Protein AF-G7VH66-F1 (afdb_monomer_lite)

Radius of gyration: 26.62 Å; chains: 1; bounding box: 58×35×73 Å

pLDDT: mean 78.96, std 12.97, range [46.03, 95.31]

Sequence (144 aa):
MSEEKVEKLIELLQQDKVQDALISIVQNIDVVKELVNTLYDFKRSGVLDDLLNAAASLRFFTEGLLTREFIERVAKLQEVALIAGSNLAMDSSKIDCLTYALATAEDAKPVGLFGLLNALRDPEVQKGLGFLIAVLKKLGSCQK

Secondary structure (DSSP, 8-state):
--HHHHHHHHHHHTSHHHHHHHHHHHHTHHHHHHHHHHHHHHHHTTHHHHHHHHHHHHHHHHHHTTSHHHHHHHHHHHHHHHHTT------HHHHHHHHHHHHHHTTPPPP-HHHHHHHHHSHHHHHHHHHHHHHHHHHHHHT-

Structure (mmCIF, N/CA/C/O backbone):
data_AF-G7VH66-F1
#
_entry.id   AF-G7VH66-F1
#
loop_
_atom_site.group_PDB
_atom_site.id
_atom_site.type_symbol
_atom_site.label_atom_id
_atom_site.label_alt_id
_atom_site.label_comp_id
_atom_site.label_asym_id
_atom_site.label_entity_id
_atom_site.label_seq_id
_atom_site.pdbx_PDB_ins_code
_atom_site.Cartn_x
_atom_site.Cartn_y
_atom_site.Cartn_z
_atom_site.occupancy
_atom_site.B_iso_or_equiv
_atom_site.auth_seq_id
_atom_site.auth_comp_id
_atom_site.auth_asym_id
_atom_site.auth_atom_id
_atom_site.pdbx_PDB_model_num
ATOM 1 N N . MET A 1 1 ? -3.253 -2.357 47.790 1.00 54.97 1 MET A N 1
ATOM 2 C CA . MET A 1 1 ? -3.133 -2.129 46.327 1.00 54.97 1 MET A CA 1
ATOM 3 C C . MET A 1 1 ? -4.394 -2.532 45.540 1.00 54.97 1 MET A C 1
ATOM 5 O O . MET A 1 1 ? -4.406 -2.365 44.325 1.00 54.97 1 MET A O 1
ATOM 9 N N . SER A 1 2 ? -5.446 -3.045 46.200 1.00 67.94 2 SER A N 1
ATOM 10 C CA . SER A 1 2 ? -6.720 -3.448 45.580 1.00 67.94 2 SER A CA 1
ATOM 11 C C . SER A 1 2 ? -7.842 -2.411 45.737 1.00 67.94 2 SER A C 1
ATOM 13 O O . SER A 1 2 ? -8.557 -2.195 44.770 1.00 67.94 2 SER A O 1
ATOM 15 N N . GLU A 1 3 ? -7.970 -1.730 46.882 1.00 74.50 3 GLU A N 1
ATOM 16 C CA . GLU A 1 3 ? -9.090 -0.796 47.134 1.00 74.50 3 GLU A CA 1
ATOM 17 C C . GLU A 1 3 ? -9.067 0.450 46.238 1.00 74.50 3 GLU A C 1
ATOM 19 O O . GLU A 1 3 ? -10.054 0.729 45.569 1.00 74.50 3 GLU A O 1
ATOM 24 N N . GLU A 1 4 ? -7.920 1.120 46.096 1.00 82.25 4 GLU A N 1
ATOM 25 C CA . GLU A 1 4 ? -7.806 2.332 45.262 1.00 82.25 4 GLU A CA 1
ATOM 26 C C . GLU A 1 4 ? -8.125 2.074 43.774 1.00 82.25 4 GLU A C 1
ATOM 28 O O . GLU A 1 4 ? -8.701 2.911 43.080 1.00 82.25 4 GLU A O 1
ATOM 33 N N . LYS A 1 5 ? -7.763 0.890 43.257 1.00 85.06 5 LYS A N 1
ATOM 34 C CA . LYS A 1 5 ? -8.088 0.503 41.875 1.00 85.06 5 LYS A CA 1
ATOM 35 C C . LYS A 1 5 ? -9.579 0.238 41.699 1.00 85.06 5 LYS A C 1
ATOM 37 O O . LYS A 1 5 ? -10.098 0.506 40.622 1.00 85.06 5 LYS A O 1
ATOM 42 N N . VAL A 1 6 ? -10.239 -0.295 42.726 1.00 82.75 6 VAL A N 1
ATOM 43 C CA . VAL A 1 6 ? -11.679 -0.575 42.722 1.00 82.75 6 VAL A CA 1
ATOM 44 C C . VAL A 1 6 ? -12.473 0.726 42.813 1.00 82.75 6 VAL A C 1
ATOM 46 O O . VAL A 1 6 ? -13.391 0.903 42.022 1.00 82.75 6 VAL A O 1
ATOM 49 N N . GLU A 1 7 ? -12.077 1.669 43.670 1.00 83.62 7 GLU A N 1
ATOM 50 C CA . GLU A 1 7 ? -12.702 3.000 43.743 1.00 83.62 7 GLU A CA 1
ATOM 51 C C . GLU A 1 7 ? -12.582 3.762 42.421 1.00 83.62 7 GLU A C 1
ATOM 53 O O . GLU A 1 7 ? -13.585 4.241 41.896 1.00 83.62 7 GLU A O 1
ATOM 58 N N . LYS A 1 8 ? -11.391 3.773 41.809 1.00 83.81 8 LYS A N 1
ATOM 59 C CA . LYS A 1 8 ? -11.197 4.357 40.471 1.00 83.81 8 LYS A CA 1
ATOM 60 C C . LYS A 1 8 ? -12.041 3.671 39.399 1.00 83.81 8 LYS A C 1
ATOM 62 O O . LYS A 1 8 ? -12.520 4.333 38.483 1.00 83.81 8 LYS A O 1
ATOM 67 N N . LEU A 1 9 ? -12.223 2.352 39.483 1.00 80.44 9 LEU A N 1
ATOM 68 C CA . LEU A 1 9 ? -13.089 1.632 38.551 1.00 80.44 9 LEU A CA 1
ATOM 69 C C . LEU A 1 9 ? -14.552 2.052 38.727 1.00 80.44 9 LEU A C 1
ATOM 71 O O . LEU A 1 9 ? -15.246 2.247 37.736 1.00 80.44 9 LEU A O 1
ATOM 75 N N . ILE A 1 10 ? -15.006 2.206 39.971 1.00 82.31 10 ILE A N 1
ATOM 76 C CA . ILE A 1 10 ? -16.370 2.631 40.303 1.00 82.31 10 ILE A CA 1
ATOM 77 C C . ILE A 1 10 ? -16.619 4.060 39.808 1.00 82.31 10 ILE A C 1
ATOM 79 O O . ILE A 1 10 ? -17.638 4.292 39.162 1.00 82.31 10 ILE A O 1
ATOM 83 N N . GLU A 1 11 ? -15.680 4.986 40.011 1.00 84.62 11 GLU A N 1
ATOM 84 C CA . GLU A 1 11 ? -15.766 6.344 39.454 1.00 84.62 11 GLU A CA 1
ATOM 85 C C . GLU A 1 11 ? -15.846 6.340 37.924 1.00 84.62 11 GLU A C 1
ATOM 87 O O . GLU A 1 11 ? -16.658 7.058 37.346 1.00 84.62 11 GLU A O 1
ATOM 92 N N . LEU A 1 12 ? -15.035 5.518 37.248 1.00 81.69 12 LEU A N 1
ATOM 93 C CA . LEU A 1 12 ? -15.067 5.407 35.788 1.00 81.69 12 LEU A CA 1
ATOM 94 C C . LEU A 1 12 ? -16.385 4.806 35.291 1.00 81.69 12 LEU A C 1
ATOM 96 O O . LEU A 1 12 ? -16.932 5.286 34.306 1.00 81.69 12 LEU A O 1
ATOM 100 N N . LEU A 1 13 ? -16.922 3.796 35.978 1.00 78.94 13 LEU A N 1
ATOM 101 C CA . LEU A 1 13 ? -18.209 3.179 35.644 1.00 78.94 13 LEU A CA 1
ATOM 102 C C . LEU A 1 13 ? -19.397 4.122 35.871 1.00 78.94 13 LEU A C 1
ATOM 104 O O . LEU A 1 13 ? -20.413 3.987 35.198 1.00 78.94 13 LEU A O 1
ATOM 108 N N . GLN A 1 14 ? -19.277 5.084 36.787 1.00 84.44 14 GLN A N 1
ATOM 109 C CA . GLN A 1 14 ? -20.305 6.097 37.031 1.00 84.44 14 GLN A CA 1
ATOM 110 C C . GLN A 1 14 ? -20.360 7.184 35.952 1.00 84.44 14 GLN A C 1
ATOM 112 O O . GLN A 1 14 ? -21.332 7.931 35.902 1.00 84.44 14 GLN A O 1
ATOM 117 N N . GLN A 1 15 ? -19.372 7.267 35.060 1.00 88.88 15 GLN A N 1
ATOM 118 C CA . GLN A 1 15 ? -19.418 8.199 33.936 1.00 88.88 15 GLN A CA 1
ATOM 119 C C . GLN A 1 15 ? -20.413 7.704 32.878 1.00 88.88 15 GLN A C 1
ATOM 121 O O . GLN A 1 15 ? -20.244 6.605 32.347 1.00 88.88 15 GLN A O 1
ATOM 126 N N . ASP A 1 16 ? -21.392 8.534 32.503 1.00 83.81 16 ASP A N 1
ATOM 127 C CA . ASP A 1 16 ? -22.411 8.207 31.484 1.00 83.81 16 ASP A CA 1
ATOM 128 C C . ASP A 1 16 ? -21.792 7.660 30.190 1.00 83.81 16 ASP A C 1
ATOM 130 O O . ASP A 1 16 ? -22.214 6.640 29.653 1.00 83.81 16 ASP A O 1
ATOM 134 N N . LYS A 1 17 ? -20.683 8.264 29.750 1.00 84.44 17 LYS A N 1
ATOM 135 C CA . LYS A 1 17 ? -19.944 7.832 28.556 1.00 84.44 17 LYS A CA 1
ATOM 136 C C . LYS A 1 17 ? -19.441 6.384 28.640 1.00 84.44 17 LYS A C 1
ATOM 138 O O . LYS A 1 17 ? -19.373 5.698 27.621 1.00 84.44 17 LYS A O 1
ATOM 143 N N . VAL A 1 18 ? -19.035 5.928 29.825 1.00 86.19 18 VAL A N 1
ATOM 144 C CA . VAL A 1 18 ? -18.545 4.557 30.037 1.00 86.19 18 VAL A CA 1
ATOM 145 C C . VAL A 1 18 ? -19.714 3.580 30.069 1.00 86.19 18 VAL A C 1
ATOM 147 O O . VAL A 1 18 ? -19.608 2.498 29.496 1.00 86.19 18 VAL A O 1
ATOM 150 N N . GLN A 1 19 ? -20.842 3.976 30.655 1.00 86.50 19 GLN A N 1
ATOM 151 C CA . GLN A 1 19 ? -22.066 3.177 30.641 1.00 86.50 19 GLN A CA 1
ATOM 152 C C . GLN A 1 19 ? -22.596 2.995 29.216 1.00 86.50 19 GLN A C 1
ATOM 154 O O . GLN A 1 19 ? -22.842 1.862 28.809 1.00 86.50 19 GLN A O 1
ATOM 159 N N . ASP A 1 20 ? -22.660 4.062 28.420 1.00 87.31 20 ASP A N 1
ATOM 160 C CA . ASP A 1 20 ? -23.086 4.000 27.017 1.00 87.31 20 ASP A CA 1
ATOM 161 C C . ASP A 1 20 ? -22.159 3.125 26.162 1.00 87.31 20 ASP A C 1
ATOM 163 O O . ASP A 1 20 ? -22.616 2.335 25.328 1.00 87.31 20 ASP A O 1
ATOM 167 N N . ALA A 1 21 ? -20.844 3.217 26.386 1.00 86.44 21 ALA A N 1
ATOM 168 C CA . ALA A 1 21 ? -19.866 2.368 25.714 1.00 86.44 21 ALA A CA 1
ATOM 169 C C . ALA A 1 21 ? -20.029 0.892 26.109 1.00 86.44 21 ALA A C 1
ATOM 171 O O . ALA A 1 21 ? -19.986 0.020 25.243 1.00 86.44 21 ALA A O 1
ATOM 172 N N . LEU A 1 22 ? -20.256 0.601 27.393 1.00 87.06 22 LEU A N 1
ATOM 173 C CA . LEU A 1 22 ? -20.507 -0.757 27.877 1.00 87.06 22 LEU A CA 1
ATOM 174 C C . LEU A 1 22 ? -21.811 -1.321 27.317 1.00 87.06 22 LEU A C 1
ATOM 176 O O . LEU A 1 22 ? -21.814 -2.455 26.847 1.00 87.06 22 LEU A O 1
ATOM 180 N N . ILE A 1 23 ? -22.888 -0.534 27.298 1.00 89.19 23 ILE A N 1
ATOM 181 C CA . ILE A 1 23 ? -24.157 -0.921 26.674 1.00 89.19 23 ILE A CA 1
ATOM 182 C C . ILE A 1 23 ? -23.930 -1.233 25.194 1.00 89.19 23 ILE A C 1
ATOM 184 O O . ILE A 1 23 ? -24.345 -2.291 24.731 1.00 89.19 23 ILE A O 1
ATOM 188 N N . SER A 1 24 ? -23.206 -0.377 24.471 1.00 90.50 24 SER A N 1
ATOM 189 C CA . SER A 1 24 ? -22.896 -0.586 23.051 1.00 90.50 24 SER A CA 1
ATOM 190 C C . SER A 1 24 ? -22.065 -1.853 22.814 1.00 90.50 24 SER A C 1
ATOM 192 O O . SER A 1 24 ? -22.345 -2.605 21.882 1.00 90.50 24 SER A O 1
ATOM 194 N N . ILE A 1 25 ? -21.069 -2.130 23.661 1.00 91.44 25 ILE A N 1
ATOM 195 C CA . ILE A 1 25 ? -20.249 -3.350 23.587 1.00 91.44 25 ILE A CA 1
ATOM 196 C C . ILE A 1 25 ? -21.093 -4.589 23.885 1.00 91.44 25 ILE A C 1
ATOM 198 O O . ILE A 1 25 ? -20.976 -5.578 23.172 1.00 91.44 25 ILE A O 1
ATOM 202 N N . VAL A 1 26 ? -21.948 -4.543 24.908 1.00 92.00 26 VAL A N 1
ATOM 203 C CA . VAL A 1 26 ? -22.820 -5.664 25.287 1.00 92.00 26 VAL A CA 1
ATOM 204 C C . VAL A 1 26 ? -23.862 -5.934 24.204 1.00 92.00 26 VAL A C 1
ATOM 206 O O . VAL A 1 26 ? -24.078 -7.087 23.842 1.00 92.00 26 VAL A O 1
ATOM 209 N N . GLN A 1 27 ? -24.465 -4.891 23.631 1.00 93.50 27 GLN A N 1
ATOM 210 C CA . GLN A 1 27 ? -25.402 -5.018 22.511 1.00 93.50 27 GLN A CA 1
ATOM 211 C C . GLN A 1 27 ? -24.750 -5.627 21.267 1.00 93.50 27 GLN A C 1
ATOM 213 O O . GLN A 1 27 ? -25.414 -6.327 20.511 1.00 93.50 27 GLN A O 1
ATOM 218 N N . ASN A 1 28 ? -23.453 -5.385 21.066 1.00 94.25 28 ASN A N 1
ATOM 219 C CA . ASN A 1 28 ? -22.687 -5.896 19.932 1.00 94.25 28 ASN A CA 1
ATOM 220 C C . ASN A 1 28 ? -21.705 -7.003 20.345 1.00 94.25 28 ASN A C 1
ATOM 222 O O . ASN A 1 28 ? -20.703 -7.218 19.662 1.00 94.25 28 ASN A O 1
ATOM 226 N N . ILE A 1 29 ? -21.958 -7.703 21.457 1.00 93.12 29 ILE A N 1
ATOM 227 C CA . ILE A 1 29 ? -20.979 -8.622 22.055 1.00 93.12 29 ILE A CA 1
ATOM 228 C C . ILE A 1 29 ? -20.581 -9.751 21.103 1.00 93.12 29 ILE A C 1
ATOM 230 O O . ILE A 1 29 ? -19.419 -10.154 21.078 1.00 93.12 29 ILE A O 1
ATOM 234 N N . ASP A 1 30 ? -21.515 -10.209 20.270 1.00 93.00 30 ASP A N 1
ATOM 235 C CA . ASP A 1 30 ? -21.259 -11.228 19.255 1.00 93.00 30 ASP A CA 1
ATOM 236 C C . ASP A 1 30 ? -20.307 -10.714 18.167 1.00 93.00 30 ASP A C 1
ATOM 238 O O . ASP A 1 30 ? -19.338 -11.392 17.831 1.00 93.00 30 ASP A O 1
ATOM 242 N N . VAL A 1 31 ? -20.509 -9.479 17.694 1.00 92.81 31 VAL A N 1
ATOM 243 C CA . VAL A 1 31 ? -19.633 -8.822 16.708 1.00 92.81 31 VAL A CA 1
ATOM 244 C C . VAL A 1 31 ? -18.244 -8.590 17.295 1.00 92.81 31 VAL A C 1
ATOM 246 O O . VAL A 1 31 ? -17.236 -8.854 16.643 1.00 92.81 31 VAL A O 1
ATOM 249 N N . VAL A 1 32 ? -18.164 -8.132 18.547 1.00 92.94 32 VAL A N 1
ATOM 250 C CA . VAL A 1 32 ? -16.886 -7.940 19.246 1.00 92.94 32 VAL A CA 1
ATOM 251 C C . VAL A 1 32 ? -16.158 -9.275 19.395 1.00 92.94 32 VAL A C 1
ATOM 253 O O . VAL A 1 32 ? -14.960 -9.351 19.130 1.00 92.94 32 VAL A O 1
ATOM 256 N N . LYS A 1 33 ? -16.867 -10.344 19.767 1.00 92.69 33 LYS A N 1
ATOM 257 C CA . LYS A 1 33 ? -16.308 -11.696 19.875 1.00 92.69 33 LYS A CA 1
ATOM 258 C C . LYS A 1 33 ? -15.789 -12.203 18.530 1.00 92.69 33 LYS A C 1
ATOM 260 O O . LYS A 1 33 ? -14.691 -12.750 18.478 1.00 92.69 33 LYS A O 1
ATOM 265 N N . GLU A 1 34 ? -16.542 -12.011 17.453 1.00 94.31 34 GLU A N 1
ATOM 266 C CA . GLU A 1 34 ? -16.128 -12.389 16.101 1.00 94.31 34 GLU A CA 1
ATOM 267 C C . GLU A 1 34 ? -14.893 -11.604 15.642 1.00 94.31 34 GLU A C 1
ATOM 269 O O . GLU A 1 34 ? -13.946 -12.190 15.114 1.00 94.31 34 GLU A O 1
ATOM 274 N N . LEU A 1 35 ? -14.844 -10.301 15.927 1.00 93.25 35 LEU A N 1
ATOM 275 C CA . LEU A 1 35 ? -13.694 -9.456 15.617 1.00 93.25 35 LEU A CA 1
ATOM 276 C C . LEU A 1 35 ? -12.451 -9.900 16.396 1.00 93.25 35 LEU A C 1
ATOM 278 O O . LEU A 1 35 ? -11.374 -10.031 15.821 1.00 93.25 35 LEU A O 1
ATOM 282 N N . VAL A 1 36 ? -12.597 -10.181 17.694 1.00 94.62 36 VAL A N 1
ATOM 283 C CA . VAL A 1 36 ? -11.508 -10.688 18.541 1.00 94.62 36 VAL A CA 1
ATOM 284 C C . VAL A 1 36 ? -11.014 -12.043 18.041 1.00 94.62 36 VAL A C 1
ATOM 286 O O . VAL A 1 36 ? -9.804 -12.239 17.952 1.00 94.62 36 VAL A O 1
ATOM 289 N N . ASN A 1 37 ? -11.914 -12.952 17.664 1.00 95.06 37 ASN A N 1
ATOM 290 C CA . ASN A 1 37 ? -11.538 -14.247 17.093 1.00 95.06 37 ASN A CA 1
ATOM 291 C C . ASN A 1 37 ? -10.811 -14.083 15.755 1.00 95.06 37 ASN A C 1
ATOM 293 O O . ASN A 1 37 ? -9.767 -14.690 15.557 1.00 95.06 37 ASN A O 1
ATOM 297 N N . THR A 1 38 ? -11.293 -13.201 14.879 1.00 92.00 38 THR A N 1
ATOM 298 C CA . THR A 1 38 ? -10.644 -12.907 13.593 1.00 92.00 38 THR A CA 1
ATOM 299 C C . THR A 1 38 ? -9.244 -12.330 13.794 1.00 92.00 38 THR A C 1
ATOM 301 O O . THR A 1 38 ? -8.290 -12.762 13.152 1.00 92.00 38 THR A O 1
ATOM 304 N N . LEU A 1 39 ? -9.087 -11.383 14.723 1.00 90.19 39 LEU A N 1
ATOM 305 C CA . LEU A 1 39 ? -7.784 -10.819 15.080 1.00 90.19 39 LEU A CA 1
ATOM 306 C C . LEU A 1 39 ? -6.855 -11.877 15.685 1.00 90.19 39 LEU A C 1
ATOM 308 O O . LEU A 1 39 ? -5.654 -11.879 15.408 1.00 90.19 39 LEU A O 1
ATOM 312 N N . TYR A 1 40 ? -7.398 -12.784 16.494 1.00 92.94 40 TYR A N 1
ATOM 313 C CA . TYR A 1 40 ? -6.650 -13.905 17.046 1.00 92.94 40 TYR A CA 1
ATOM 314 C C . TYR A 1 40 ? -6.188 -14.866 15.947 1.00 92.94 40 TYR A C 1
ATOM 316 O O . TYR A 1 40 ? -5.016 -15.240 15.926 1.00 92.94 40 TYR A O 1
ATOM 324 N N . ASP A 1 41 ? -7.061 -15.202 15.001 1.00 92.25 41 ASP A N 1
ATOM 325 C CA . ASP A 1 41 ? -6.741 -16.057 13.862 1.00 92.25 41 ASP A CA 1
ATOM 326 C C . ASP A 1 41 ? -5.709 -15.401 12.941 1.00 92.25 41 ASP A C 1
ATOM 328 O O . ASP A 1 41 ? -4.776 -16.073 12.512 1.00 92.25 41 ASP A O 1
ATOM 332 N N . PHE A 1 42 ? -5.795 -14.088 12.711 1.00 90.00 42 PHE A N 1
ATOM 333 C CA . PHE A 1 42 ? -4.810 -13.320 11.936 1.00 90.00 42 PHE A CA 1
ATOM 334 C C . PHE A 1 42 ? -3.441 -13.258 12.611 1.00 90.00 42 PHE A C 1
ATOM 336 O O . PHE A 1 42 ? -2.410 -13.324 11.941 1.00 90.00 42 PHE A O 1
ATOM 343 N N . LYS A 1 43 ? -3.412 -13.133 13.940 1.00 87.81 43 LYS A N 1
ATOM 344 C CA . LYS A 1 43 ? -2.168 -13.211 14.707 1.00 87.81 43 LYS A CA 1
ATOM 345 C C . LYS A 1 43 ? -1.598 -14.627 14.674 1.00 87.81 43 LYS A C 1
ATOM 347 O O . LYS A 1 43 ? -0.399 -14.806 14.509 1.00 87.81 43 LYS A O 1
ATOM 352 N N . ARG A 1 44 ? -2.446 -15.645 14.823 1.00 91.50 44 ARG A N 1
ATOM 353 C CA . ARG A 1 44 ? -2.031 -17.052 14.826 1.00 91.50 44 ARG A CA 1
ATOM 354 C C . ARG A 1 44 ? -1.541 -17.520 13.457 1.00 91.50 44 ARG A C 1
ATOM 356 O O . ARG A 1 44 ? -0.628 -18.337 13.400 1.00 91.50 44 ARG A O 1
ATOM 363 N N . SER A 1 45 ? -2.143 -17.034 12.378 1.00 91.06 45 SER A N 1
ATOM 364 C CA . SER A 1 45 ? -1.753 -17.361 11.006 1.00 91.06 45 SER A CA 1
ATOM 365 C C . SER A 1 45 ? -0.482 -16.643 10.548 1.00 91.06 45 SER A C 1
ATOM 367 O O . SER A 1 45 ? 0.018 -16.962 9.475 1.00 91.06 45 SER A O 1
ATOM 369 N N . GLY A 1 46 ? 0.038 -15.689 11.332 1.00 86.75 46 GLY A N 1
ATOM 370 C CA . GLY A 1 46 ? 1.199 -14.869 10.971 1.00 86.75 46 GLY A CA 1
ATOM 371 C C . GLY A 1 46 ? 0.879 -13.728 10.000 1.00 86.75 46 GLY A C 1
ATOM 372 O O . GLY A 1 46 ? 1.739 -12.896 9.737 1.00 86.75 46 GLY A O 1
ATOM 373 N N . VAL A 1 47 ? -0.367 -13.613 9.526 1.00 88.31 47 VAL A N 1
ATOM 374 C CA . VAL A 1 47 ? -0.790 -12.550 8.595 1.00 88.31 47 VAL A CA 1
ATOM 375 C C . VAL A 1 47 ? -0.590 -11.162 9.203 1.00 88.31 47 VAL A C 1
ATOM 377 O O . VAL A 1 47 ? -0.228 -10.223 8.496 1.00 88.31 47 VAL A O 1
ATOM 380 N N . LEU A 1 48 ? -0.805 -11.013 10.514 1.00 82.88 48 LEU A N 1
ATOM 381 C CA . LEU A 1 48 ? -0.559 -9.741 11.193 1.00 82.88 48 LEU A CA 1
ATOM 382 C C . LEU A 1 48 ? 0.932 -9.366 11.177 1.00 82.88 48 LEU A C 1
ATOM 384 O O . LEU A 1 48 ? 1.262 -8.207 10.938 1.00 82.88 48 LEU A O 1
ATOM 388 N N . ASP A 1 49 ? 1.821 -10.338 11.381 1.00 86.56 49 ASP A N 1
ATOM 389 C CA . ASP A 1 49 ? 3.270 -10.129 11.332 1.00 86.56 49 ASP A CA 1
ATOM 390 C C . ASP A 1 49 ? 3.734 -9.826 9.899 1.00 86.56 49 ASP A C 1
ATOM 392 O O . ASP A 1 49 ? 4.516 -8.900 9.686 1.00 86.56 49 ASP A O 1
ATOM 396 N N . ASP A 1 50 ? 3.185 -10.520 8.900 1.00 87.31 50 ASP A N 1
ATOM 397 C CA . ASP A 1 50 ? 3.438 -10.248 7.482 1.00 87.31 50 ASP A CA 1
ATOM 398 C C . ASP A 1 50 ? 2.990 -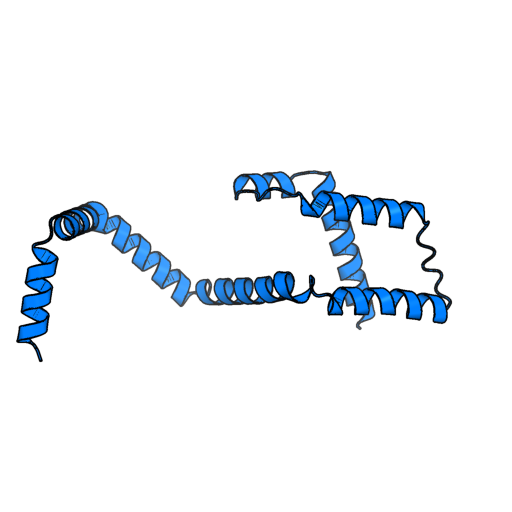8.836 7.079 1.00 87.31 50 ASP A C 1
ATOM 400 O O . ASP A 1 50 ? 3.722 -8.126 6.388 1.00 87.31 50 ASP A O 1
ATOM 404 N N . LEU A 1 51 ? 1.822 -8.382 7.548 1.00 83.12 51 LEU A N 1
ATOM 405 C CA . LEU A 1 51 ? 1.334 -7.018 7.314 1.00 83.12 51 LEU A CA 1
ATOM 406 C C . LEU A 1 51 ? 2.230 -5.966 7.972 1.00 83.12 51 LEU A C 1
ATOM 408 O O . LEU A 1 51 ? 2.518 -4.935 7.361 1.00 83.12 51 LEU A O 1
ATOM 412 N N . LEU A 1 52 ? 2.695 -6.215 9.197 1.00 83.62 52 LEU A N 1
ATOM 413 C CA . LEU A 1 52 ? 3.624 -5.323 9.891 1.00 83.62 52 LEU A CA 1
ATOM 414 C C . LEU A 1 52 ? 4.982 -5.264 9.178 1.00 83.62 52 LEU A C 1
ATOM 416 O O . LEU A 1 52 ? 5.533 -4.177 8.996 1.00 83.62 52 LEU A O 1
ATOM 420 N N . ASN A 1 53 ? 5.486 -6.402 8.701 1.00 82.94 53 ASN A N 1
ATOM 421 C CA . ASN A 1 53 ? 6.720 -6.488 7.921 1.00 82.94 53 ASN A CA 1
ATOM 422 C C . ASN A 1 53 ? 6.591 -5.793 6.560 1.00 82.94 53 ASN A C 1
ATOM 424 O O . ASN A 1 53 ? 7.501 -5.074 6.136 1.00 82.94 53 ASN A O 1
ATOM 428 N N . ALA A 1 54 ? 5.450 -5.944 5.887 1.00 81.62 54 ALA A N 1
ATOM 429 C CA . ALA A 1 54 ? 5.153 -5.240 4.646 1.00 81.62 54 ALA A CA 1
ATOM 430 C C . ALA A 1 54 ? 5.067 -3.724 4.873 1.00 81.62 54 ALA A C 1
ATOM 432 O O . ALA A 1 54 ? 5.639 -2.957 4.101 1.00 81.62 54 ALA A O 1
ATOM 433 N N . ALA A 1 55 ? 4.430 -3.278 5.960 1.00 79.12 55 ALA A N 1
ATOM 434 C CA . ALA A 1 55 ? 4.353 -1.865 6.323 1.00 79.12 55 ALA A CA 1
ATOM 435 C C . ALA A 1 55 ? 5.730 -1.267 6.663 1.00 79.12 55 ALA A C 1
ATOM 437 O O . ALA A 1 55 ? 6.039 -0.149 6.248 1.00 79.12 55 ALA A O 1
ATOM 438 N N . ALA A 1 56 ? 6.582 -2.011 7.374 1.00 74.94 56 ALA A N 1
ATOM 439 C CA . ALA A 1 56 ? 7.962 -1.610 7.649 1.00 74.94 56 ALA A CA 1
ATOM 440 C C . ALA A 1 56 ? 8.799 -1.521 6.360 1.00 74.94 56 ALA A C 1
ATOM 442 O O . ALA A 1 56 ? 9.547 -0.563 6.166 1.00 74.94 56 ALA A O 1
ATOM 443 N N . SER A 1 57 ? 8.620 -2.476 5.446 1.00 75.56 57 SER A N 1
ATOM 444 C CA . SER A 1 57 ? 9.278 -2.468 4.135 1.00 75.56 57 SER A CA 1
ATOM 445 C C . SER A 1 57 ? 8.805 -1.294 3.274 1.00 75.56 57 SER A C 1
ATOM 447 O O . SER A 1 57 ? 9.611 -0.634 2.627 1.00 75.56 57 SER A O 1
ATOM 449 N N . LEU A 1 58 ? 7.508 -0.978 3.301 1.00 74.19 58 LEU A N 1
ATOM 450 C CA . LEU A 1 58 ? 6.945 0.161 2.579 1.00 74.19 58 LEU A CA 1
ATOM 451 C C . LEU A 1 58 ? 7.495 1.492 3.099 1.00 74.19 58 LEU A C 1
ATOM 453 O O . LEU A 1 58 ? 7.831 2.344 2.284 1.00 74.19 58 LEU A O 1
ATOM 457 N N . ARG A 1 59 ? 7.665 1.642 4.422 1.00 65.50 59 ARG A N 1
ATOM 458 C CA . ARG A 1 59 ? 8.341 2.806 5.024 1.00 65.50 59 ARG A CA 1
ATOM 459 C C . ARG A 1 59 ? 9.758 2.985 4.495 1.00 65.50 59 ARG A C 1
ATOM 461 O O . ARG A 1 59 ? 10.131 4.093 4.134 1.00 65.50 59 ARG A O 1
ATOM 468 N N . PHE A 1 60 ? 10.519 1.898 4.378 1.00 65.62 60 PHE A N 1
ATOM 469 C CA . PHE A 1 60 ? 11.848 1.943 3.769 1.00 65.62 60 PHE A CA 1
ATOM 470 C C . PHE A 1 60 ? 11.801 2.415 2.309 1.00 65.62 60 PHE A C 1
ATOM 472 O O . PHE A 1 60 ? 12.641 3.207 1.895 1.00 65.62 60 PHE A O 1
ATOM 479 N N . PHE A 1 61 ? 10.808 1.989 1.525 1.00 63.34 61 PHE A N 1
ATOM 480 C CA . PHE A 1 61 ? 10.648 2.479 0.155 1.00 63.34 61 PHE A CA 1
ATOM 481 C C . PHE A 1 61 ? 10.247 3.955 0.104 1.00 63.34 61 PHE A C 1
ATOM 483 O O . PHE A 1 61 ? 10.835 4.713 -0.661 1.00 63.34 61 PHE A O 1
ATOM 490 N N . THR A 1 62 ? 9.284 4.384 0.918 1.00 64.00 62 THR A N 1
ATOM 491 C CA . THR A 1 62 ? 8.777 5.763 0.899 1.00 64.00 62 THR A CA 1
ATOM 492 C C . THR A 1 62 ? 9.785 6.757 1.461 1.00 64.00 62 THR A C 1
ATOM 494 O O . THR A 1 62 ? 9.938 7.843 0.915 1.00 64.00 62 THR A O 1
ATOM 497 N N . GLU A 1 63 ? 10.492 6.396 2.530 1.00 63.09 63 GLU A N 1
ATOM 498 C CA . GLU A 1 63 ? 11.473 7.271 3.177 1.00 63.09 63 GLU A CA 1
ATOM 499 C C . GLU A 1 63 ? 12.860 7.137 2.541 1.00 63.09 63 GLU A C 1
ATOM 501 O O . GLU A 1 63 ? 13.582 8.121 2.491 1.00 63.09 63 GLU A O 1
ATOM 506 N N . GLY A 1 64 ? 13.226 5.956 2.026 1.00 58.31 64 GLY A N 1
ATOM 507 C CA . GLY A 1 64 ? 14.554 5.653 1.483 1.00 58.31 64 GLY A CA 1
ATOM 508 C C . GLY A 1 64 ? 14.729 5.941 -0.012 1.00 58.31 64 GLY A C 1
ATOM 509 O O . GLY A 1 64 ? 15.778 6.456 -0.405 1.00 58.31 64 GLY A O 1
ATOM 510 N N . LEU A 1 65 ? 13.731 5.660 -0.863 1.00 56.44 65 LEU A N 1
ATOM 511 C CA . LEU A 1 65 ? 13.840 5.933 -2.310 1.00 56.44 65 LEU A CA 1
ATOM 512 C C . LEU A 1 65 ? 13.653 7.413 -2.663 1.00 56.44 65 LEU A C 1
ATOM 514 O O . LEU A 1 65 ? 14.109 7.844 -3.717 1.00 56.44 65 LEU A O 1
ATOM 518 N N . LEU A 1 66 ? 13.017 8.197 -1.793 1.00 59.03 66 LEU A N 1
ATOM 519 C CA . LEU A 1 66 ? 12.834 9.642 -1.980 1.00 59.03 66 LEU A CA 1
ATOM 520 C C . LEU A 1 66 ? 13.940 10.471 -1.304 1.00 59.03 66 LEU A C 1
ATOM 522 O O . LEU A 1 66 ? 13.824 11.689 -1.175 1.00 59.03 66 LEU A O 1
ATOM 526 N N . THR A 1 67 ? 15.027 9.831 -0.864 1.00 64.81 67 THR A N 1
ATOM 527 C CA . THR A 1 67 ? 16.179 10.540 -0.299 1.00 64.81 67 THR A CA 1
ATOM 528 C C . THR A 1 67 ? 17.018 11.197 -1.389 1.00 64.81 67 THR A C 1
ATOM 530 O O . THR A 1 67 ? 17.201 10.662 -2.486 1.00 64.81 67 THR A O 1
ATOM 533 N N . ARG A 1 68 ? 17.624 12.343 -1.053 1.00 64.00 68 ARG A N 1
ATOM 534 C CA . ARG A 1 68 ? 18.635 12.996 -1.903 1.00 64.00 68 ARG A CA 1
ATOM 535 C C . ARG A 1 68 ? 19.780 12.043 -2.256 1.00 64.00 68 ARG A C 1
ATOM 537 O O . ARG A 1 68 ? 20.280 12.076 -3.371 1.00 64.00 68 ARG A O 1
ATOM 544 N N . GLU A 1 69 ? 20.129 11.139 -1.346 1.00 65.75 69 GLU A N 1
ATOM 545 C CA . GLU A 1 69 ? 21.184 10.141 -1.534 1.00 65.75 69 GLU A CA 1
ATOM 546 C C . GLU A 1 69 ? 20.828 9.087 -2.593 1.00 65.75 69 GLU A C 1
ATOM 548 O O . GLU A 1 69 ? 21.705 8.657 -3.344 1.00 65.75 69 GLU A O 1
ATOM 553 N N . PHE A 1 70 ? 19.557 8.681 -2.705 1.00 66.81 70 PHE A N 1
ATOM 554 C CA . PHE A 1 70 ? 19.107 7.821 -3.802 1.00 66.81 70 PHE A CA 1
ATOM 555 C C . PHE A 1 70 ? 19.185 8.555 -5.147 1.00 66.81 70 PHE A C 1
ATOM 557 O O . PHE A 1 70 ? 19.738 8.011 -6.103 1.00 66.81 70 PHE A O 1
ATOM 564 N N . ILE A 1 71 ? 18.722 9.810 -5.203 1.00 68.69 71 ILE A N 1
ATOM 565 C CA . ILE A 1 71 ? 18.801 10.654 -6.408 1.00 68.69 71 ILE A CA 1
ATOM 566 C C . ILE A 1 71 ? 20.260 10.840 -6.850 1.00 68.69 71 ILE A C 1
ATOM 568 O O . ILE A 1 71 ? 20.580 10.654 -8.023 1.00 68.69 71 ILE A O 1
ATOM 572 N N . GLU A 1 72 ? 21.172 11.125 -5.919 1.00 68.00 72 GLU A N 1
ATOM 573 C CA . GLU A 1 72 ? 22.604 11.255 -6.204 1.00 68.00 72 GLU A CA 1
ATOM 574 C C . GLU A 1 72 ? 23.230 9.948 -6.706 1.00 68.00 72 GLU A C 1
ATOM 576 O O . GLU A 1 72 ? 24.075 9.965 -7.602 1.00 68.00 72 GLU A O 1
ATOM 581 N N . ARG A 1 73 ? 22.820 8.793 -6.170 1.00 68.31 73 ARG A N 1
ATOM 582 C CA . ARG A 1 73 ? 23.281 7.484 -6.662 1.00 68.31 73 ARG A CA 1
ATOM 583 C C . ARG A 1 73 ? 22.772 7.199 -8.072 1.00 68.31 73 ARG A C 1
ATOM 585 O O . ARG A 1 73 ? 23.540 6.698 -8.887 1.00 68.31 73 ARG A O 1
ATOM 592 N N . VAL A 1 74 ? 21.524 7.548 -8.379 1.00 67.44 74 VAL A N 1
ATOM 593 C CA . VAL A 1 74 ? 20.968 7.441 -9.737 1.00 67.44 74 VAL A CA 1
ATOM 594 C C . VAL A 1 74 ? 21.708 8.369 -10.706 1.00 67.44 74 VAL A C 1
ATOM 596 O O . VAL A 1 74 ? 22.069 7.934 -11.797 1.00 67.44 74 VAL A O 1
ATOM 599 N N . ALA A 1 75 ? 22.019 9.603 -10.301 1.00 65.88 75 ALA A N 1
ATOM 600 C CA . ALA A 1 75 ? 22.815 10.531 -11.106 1.00 65.88 75 ALA A CA 1
ATOM 601 C C . ALA A 1 75 ? 24.228 9.984 -11.386 1.00 65.88 75 ALA A C 1
ATOM 603 O O . ALA A 1 75 ? 24.699 10.015 -12.521 1.00 65.88 75 ALA A O 1
ATOM 604 N N . LYS A 1 76 ? 24.877 9.372 -10.389 1.00 66.75 76 LYS A N 1
ATOM 605 C CA . LYS A 1 76 ? 26.183 8.714 -10.570 1.00 66.75 76 LYS A CA 1
ATOM 606 C C . LYS A 1 76 ? 26.130 7.510 -11.513 1.00 66.75 76 LYS A C 1
ATOM 608 O O . LYS A 1 76 ? 27.104 7.251 -12.212 1.00 66.75 76 LYS A O 1
ATOM 613 N N . LEU A 1 77 ? 25.011 6.784 -11.587 1.00 66.00 77 LEU A N 1
ATOM 614 C CA . LEU A 1 77 ? 24.847 5.709 -12.576 1.00 66.00 77 LEU A CA 1
ATOM 615 C C . LEU A 1 77 ? 24.834 6.244 -14.017 1.00 66.00 77 LEU A C 1
ATOM 617 O O . LEU A 1 77 ? 25.335 5.565 -14.911 1.00 66.00 77 LEU A O 1
ATOM 621 N N . GLN A 1 78 ? 24.319 7.457 -14.248 1.00 60.03 78 GLN A N 1
ATOM 622 C CA . GLN A 1 78 ? 24.383 8.108 -15.562 1.00 60.03 78 GLN A CA 1
ATOM 623 C C . GLN A 1 78 ? 25.826 8.456 -15.938 1.00 60.03 78 GLN A C 1
ATOM 625 O O . GLN A 1 78 ? 26.247 8.213 -17.066 1.00 60.03 78 GLN A O 1
ATOM 630 N N . GLU A 1 79 ? 26.601 8.957 -14.977 1.00 59.69 79 GLU A N 1
ATOM 631 C CA . GLU A 1 79 ? 28.013 9.291 -15.166 1.00 59.69 79 GLU A CA 1
ATOM 632 C C . GLU A 1 79 ? 28.854 8.040 -15.475 1.00 59.69 79 GLU A C 1
ATOM 634 O O . GLU A 1 79 ? 29.631 8.025 -16.428 1.00 59.69 79 GLU A O 1
ATOM 639 N N . VAL A 1 80 ? 28.624 6.938 -14.753 1.00 60.19 80 VAL A N 1
ATOM 640 C CA . VAL A 1 80 ? 29.288 5.648 -15.014 1.00 60.19 80 VAL A CA 1
ATOM 641 C C . VAL A 1 80 ? 28.891 5.068 -16.375 1.00 60.19 80 VAL A C 1
ATOM 643 O O . VAL A 1 80 ? 29.745 4.526 -17.073 1.00 60.19 80 VAL A O 1
ATOM 646 N N . ALA A 1 81 ? 27.632 5.205 -16.796 1.00 56.88 81 ALA A N 1
ATOM 647 C CA . ALA A 1 81 ? 27.180 4.751 -18.111 1.00 56.88 81 ALA A CA 1
ATOM 648 C C . ALA A 1 81 ? 27.807 5.555 -19.265 1.00 56.88 81 ALA A C 1
ATOM 650 O O . ALA A 1 81 ? 28.178 4.969 -20.284 1.00 56.88 81 ALA A O 1
ATOM 651 N N . LEU A 1 82 ? 27.977 6.870 -19.085 1.00 56.59 82 LEU A N 1
ATOM 652 C CA . LEU A 1 82 ? 28.682 7.746 -20.025 1.00 56.59 82 LEU A CA 1
ATOM 653 C C . LEU A 1 82 ? 30.168 7.369 -20.138 1.00 56.59 82 LEU A C 1
ATOM 655 O O . LEU A 1 82 ? 30.698 7.296 -21.245 1.00 56.59 82 LEU A O 1
ATOM 659 N N . ILE A 1 83 ? 30.827 7.062 -19.014 1.00 55.53 83 ILE A N 1
ATOM 660 C CA . ILE A 1 83 ? 32.239 6.637 -18.973 1.00 55.53 83 ILE A CA 1
ATOM 661 C C . ILE A 1 83 ? 32.427 5.228 -19.561 1.00 55.53 83 ILE A C 1
ATOM 663 O O . ILE A 1 83 ? 33.426 4.963 -20.227 1.00 55.53 83 ILE A O 1
ATOM 667 N N . ALA A 1 84 ? 31.461 4.326 -19.370 1.00 54.56 84 ALA A N 1
ATOM 668 C CA . ALA A 1 84 ? 31.489 2.963 -19.905 1.00 54.56 84 ALA A CA 1
ATOM 669 C C . ALA A 1 84 ? 31.186 2.877 -21.417 1.00 54.56 84 ALA A C 1
ATOM 671 O O . ALA A 1 84 ? 31.137 1.777 -21.969 1.00 54.56 84 ALA A O 1
ATOM 672 N N . GLY A 1 85 ? 30.952 4.006 -22.100 1.00 46.03 85 GLY A N 1
ATOM 673 C CA . GLY A 1 85 ? 30.648 4.045 -23.536 1.00 46.03 85 GLY A CA 1
ATOM 674 C C . GLY A 1 85 ? 29.288 3.445 -23.905 1.00 46.03 85 GLY A C 1
ATOM 675 O O . GLY A 1 85 ? 28.945 3.349 -25.085 1.00 46.03 85 GLY A O 1
ATOM 676 N N . SER A 1 86 ? 28.480 3.057 -22.915 1.00 55.53 86 SER A N 1
ATOM 677 C CA . SER A 1 86 ? 27.069 2.787 -23.133 1.00 55.53 86 SER A CA 1
ATOM 678 C C . SER A 1 86 ? 26.383 4.130 -23.325 1.00 55.53 86 SER A C 1
ATOM 680 O O . SER A 1 86 ? 26.121 4.844 -22.360 1.00 55.53 86 SER A O 1
ATOM 682 N N . ASN A 1 87 ? 26.099 4.485 -24.576 1.00 47.72 87 ASN A N 1
ATOM 683 C CA . ASN A 1 87 ? 25.209 5.592 -24.885 1.00 47.72 87 ASN A CA 1
ATOM 684 C C . ASN A 1 87 ? 23.824 5.267 -24.309 1.00 47.72 87 ASN A C 1
ATOM 686 O O . ASN A 1 87 ? 22.927 4.819 -25.023 1.00 47.72 87 ASN A O 1
ATOM 690 N N . LEU A 1 88 ? 23.610 5.563 -23.027 1.00 51.62 88 LEU A N 1
ATOM 691 C CA . LEU A 1 88 ? 22.316 6.015 -22.542 1.00 51.62 88 LEU A CA 1
ATOM 692 C C . LEU A 1 88 ? 22.078 7.389 -23.176 1.00 51.62 88 LEU A C 1
ATOM 694 O O . LEU A 1 88 ? 21.988 8.404 -22.497 1.00 51.62 88 LEU A O 1
ATOM 698 N N . ALA A 1 89 ? 22.005 7.424 -24.508 1.00 50.34 89 ALA A N 1
ATOM 699 C CA . ALA A 1 89 ? 21.425 8.511 -25.259 1.00 50.34 89 ALA A CA 1
ATOM 700 C C . ALA A 1 89 ? 19.926 8.440 -24.971 1.00 50.34 89 ALA A C 1
ATOM 702 O O . ALA A 1 89 ? 19.117 7.971 -25.774 1.00 50.34 89 ALA A O 1
ATOM 703 N N . MET A 1 90 ? 19.564 8.803 -23.743 1.00 56.88 90 MET A N 1
ATOM 704 C CA . MET A 1 90 ? 18.217 9.218 -23.447 1.00 56.88 90 MET A CA 1
ATOM 705 C C . MET A 1 90 ? 18.021 10.459 -24.301 1.00 56.88 90 MET A C 1
ATOM 707 O O . MET A 1 90 ? 18.584 11.511 -24.019 1.00 56.88 90 MET A O 1
ATOM 711 N N . ASP A 1 91 ? 17.312 10.267 -25.410 1.00 61.69 91 ASP A N 1
ATOM 712 C CA . ASP A 1 91 ? 16.742 11.338 -26.213 1.00 61.69 91 ASP A CA 1
ATOM 713 C C . ASP A 1 91 ? 16.258 12.439 -25.260 1.00 61.69 91 ASP A C 1
ATOM 715 O O . ASP A 1 91 ? 15.510 12.138 -24.321 1.00 61.69 91 ASP A O 1
ATOM 719 N N . SER A 1 92 ? 16.751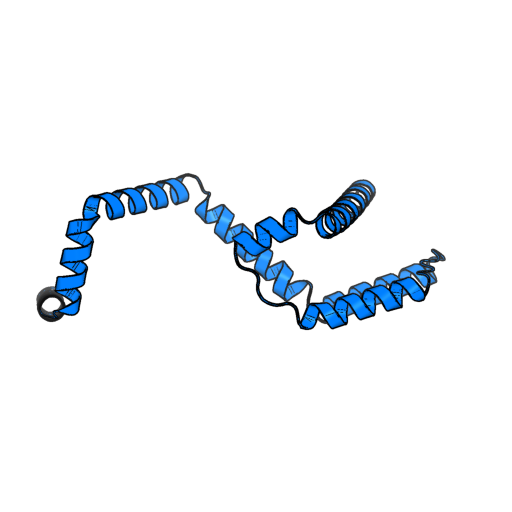 13.669 -25.421 1.00 61.28 92 SER A N 1
ATOM 720 C CA . SER A 1 92 ? 16.518 14.759 -24.462 1.00 61.28 92 SER A CA 1
ATOM 721 C C . SER A 1 92 ? 15.024 14.964 -24.214 1.00 61.28 92 SER A C 1
ATOM 723 O O . SER A 1 92 ? 14.605 15.199 -23.084 1.00 61.28 92 SER A O 1
ATOM 725 N N . SER A 1 93 ? 14.203 14.693 -25.230 1.00 66.38 93 SER A N 1
ATOM 726 C CA . SER A 1 93 ? 12.742 14.715 -25.150 1.00 66.38 93 SER A CA 1
ATOM 727 C C . SER A 1 93 ? 12.152 13.736 -24.120 1.00 66.38 93 SER A C 1
ATOM 729 O O . SER A 1 93 ? 11.100 14.000 -23.538 1.00 66.38 93 SER A O 1
ATOM 731 N N . LYS A 1 94 ? 12.804 12.598 -23.855 1.00 69.75 94 LYS A N 1
ATOM 732 C CA . LYS A 1 94 ? 12.371 11.631 -22.828 1.00 69.75 94 LYS A CA 1
ATOM 733 C C . LYS A 1 94 ? 12.730 12.091 -21.419 1.00 69.75 94 LYS A C 1
ATOM 735 O O . LYS A 1 94 ? 11.991 11.783 -20.486 1.00 69.75 94 LYS A O 1
ATOM 740 N N . ILE A 1 95 ? 13.831 12.826 -21.271 1.00 71.69 95 ILE A N 1
ATOM 741 C CA . ILE A 1 95 ? 14.230 13.443 -20.001 1.00 71.69 95 ILE A CA 1
ATOM 742 C C . ILE A 1 95 ? 13.277 14.594 -19.669 1.00 71.69 95 ILE A C 1
ATOM 744 O O . ILE A 1 95 ? 12.810 14.683 -18.534 1.00 71.69 95 ILE A O 1
ATOM 748 N N . ASP A 1 96 ? 12.911 15.408 -20.659 1.00 74.69 96 ASP A N 1
ATOM 749 C CA . ASP A 1 96 ? 11.923 16.479 -20.496 1.00 74.69 96 ASP A CA 1
ATOM 750 C C . ASP A 1 96 ? 10.558 15.919 -20.072 1.00 74.69 96 ASP A C 1
ATOM 752 O O . ASP A 1 96 ? 9.945 16.406 -19.123 1.00 74.69 96 ASP A O 1
ATOM 756 N N . CYS A 1 97 ? 10.114 14.833 -20.715 1.00 79.88 97 CYS A N 1
ATOM 757 C CA . CYS A 1 97 ? 8.874 14.141 -20.363 1.00 79.88 97 CYS A CA 1
ATOM 758 C C . CYS A 1 97 ? 8.902 13.585 -18.930 1.00 79.88 97 CYS A C 1
ATOM 760 O O . CYS A 1 97 ? 7.952 13.777 -18.173 1.00 79.88 97 CYS A O 1
ATOM 762 N N . LEU A 1 98 ? 10.005 12.946 -18.527 1.00 78.69 98 LEU A N 1
ATOM 763 C CA . LEU A 1 98 ? 10.177 12.454 -17.159 1.00 78.69 98 LEU A CA 1
ATOM 764 C C . LEU A 1 98 ? 10.154 13.601 -16.141 1.00 78.69 98 LEU A C 1
ATOM 766 O O . LEU A 1 98 ? 9.506 13.494 -15.106 1.00 78.69 98 LEU A O 1
ATOM 770 N N . THR A 1 99 ? 10.832 14.705 -16.450 1.00 78.44 99 THR A N 1
ATOM 771 C CA . THR A 1 99 ? 10.904 15.886 -15.581 1.00 78.44 99 THR A CA 1
ATOM 772 C C . THR A 1 99 ? 9.525 16.519 -15.405 1.00 78.44 99 THR A C 1
ATOM 774 O O . THR A 1 99 ? 9.119 16.823 -14.286 1.00 78.44 99 THR A O 1
ATOM 777 N N . TYR A 1 100 ? 8.763 16.649 -16.492 1.00 82.44 100 TYR A N 1
ATOM 778 C CA . TYR A 1 100 ? 7.383 17.127 -16.453 1.00 82.44 100 TYR A CA 1
ATOM 779 C C . TYR A 1 100 ? 6.458 16.189 -15.659 1.00 82.44 100 TYR A C 1
ATOM 781 O O . TYR A 1 100 ? 5.649 16.646 -14.850 1.00 82.44 100 TYR A O 1
ATOM 789 N N . ALA A 1 101 ? 6.598 14.874 -15.842 1.00 81.56 101 ALA A N 1
ATOM 790 C CA . ALA A 1 101 ? 5.834 13.881 -15.091 1.00 81.56 101 ALA A CA 1
ATOM 791 C C . ALA A 1 101 ? 6.134 13.936 -13.582 1.00 81.56 101 ALA A C 1
ATOM 793 O O . ALA A 1 101 ? 5.223 13.806 -12.771 1.00 81.56 101 ALA A O 1
ATOM 794 N N . LEU A 1 102 ? 7.390 14.173 -13.191 1.00 79.19 102 LEU A N 1
ATOM 795 C CA . LEU A 1 102 ? 7.767 14.339 -11.785 1.00 79.19 102 LEU A CA 1
ATOM 796 C C . LEU A 1 102 ? 7.201 15.632 -11.190 1.00 79.19 102 LEU A C 1
ATOM 798 O O . LEU A 1 102 ? 6.622 15.590 -10.110 1.00 79.19 102 LEU A O 1
ATOM 802 N N . ALA A 1 103 ? 7.295 16.751 -11.914 1.00 78.88 103 ALA A N 1
ATOM 803 C CA . ALA A 1 103 ? 6.743 18.030 -11.466 1.00 78.88 103 ALA A CA 1
ATOM 804 C C . ALA A 1 103 ? 5.219 17.969 -11.261 1.00 78.88 103 ALA A C 1
ATOM 806 O O . ALA A 1 103 ? 4.689 18.557 -10.329 1.00 78.88 103 ALA A O 1
ATOM 807 N N . THR A 1 104 ? 4.507 17.222 -12.108 1.00 79.75 104 THR A N 1
ATOM 808 C CA . THR A 1 104 ? 3.051 17.035 -11.982 1.00 79.75 104 THR A CA 1
ATOM 809 C C . THR A 1 104 ? 2.658 15.989 -10.935 1.00 79.75 104 THR A C 1
ATOM 811 O O . THR A 1 104 ? 1.529 16.011 -10.445 1.00 79.75 104 THR A O 1
ATOM 814 N N . ALA A 1 105 ? 3.571 15.090 -10.559 1.00 78.06 105 ALA A N 1
ATOM 815 C CA . ALA A 1 105 ? 3.336 14.096 -9.517 1.00 78.06 105 ALA A CA 1
ATOM 816 C C . ALA A 1 105 ? 3.398 14.683 -8.096 1.00 78.06 105 ALA A C 1
ATOM 818 O O . ALA A 1 105 ? 2.760 14.130 -7.201 1.00 78.06 105 ALA A O 1
ATOM 819 N N . GLU A 1 106 ? 4.111 15.793 -7.876 1.00 67.19 106 GLU A N 1
ATOM 820 C CA . GLU A 1 106 ? 4.151 16.471 -6.567 1.00 67.19 106 GLU A CA 1
ATOM 821 C C . GLU A 1 106 ? 2.769 16.995 -6.135 1.00 67.19 106 GLU A C 1
ATOM 823 O O . GLU A 1 106 ? 2.450 16.992 -4.947 1.00 67.19 106 GLU A O 1
ATOM 828 N N . ASP A 1 107 ? 1.909 17.338 -7.098 1.00 71.69 107 ASP A N 1
ATOM 829 C CA . ASP A 1 107 ? 0.531 17.794 -6.868 1.00 71.69 107 ASP A CA 1
ATOM 830 C C . ASP A 1 107 ? -0.498 16.643 -6.788 1.00 71.69 107 ASP A C 1
ATOM 832 O O . ASP A 1 107 ? -1.717 16.872 -6.752 1.00 71.69 107 ASP A O 1
ATOM 836 N N . ALA A 1 108 ? -0.049 15.382 -6.782 1.00 76.94 108 ALA A N 1
ATOM 837 C CA . ALA A 1 108 ? -0.942 14.229 -6.796 1.00 76.94 108 ALA A CA 1
ATOM 838 C C . ALA A 1 108 ? -1.787 14.143 -5.512 1.00 76.94 108 ALA A C 1
ATOM 840 O O . ALA A 1 108 ? -1.287 14.062 -4.389 1.00 76.94 108 ALA A O 1
ATOM 841 N N . LYS A 1 109 ? -3.114 14.110 -5.680 1.00 77.69 109 LYS A N 1
ATOM 842 C CA . LYS A 1 109 ? -4.053 14.001 -4.556 1.00 77.69 109 LYS A CA 1
ATOM 843 C C . LYS A 1 109 ? -4.043 12.587 -3.960 1.00 77.69 109 LYS A C 1
ATOM 845 O O . LYS A 1 109 ? -4.017 11.616 -4.720 1.00 77.69 109 LYS A O 1
ATOM 850 N N . PRO A 1 110 ? -4.169 12.446 -2.626 1.00 76.12 110 PRO A N 1
ATOM 851 C CA . PRO A 1 110 ? -4.336 11.143 -1.996 1.00 76.12 110 PRO A CA 1
ATOM 852 C C . PRO A 1 110 ? -5.547 10.405 -2.576 1.00 76.12 110 PRO A C 1
ATOM 854 O O . PRO A 1 110 ? -6.644 10.963 -2.656 1.00 76.12 110 PRO A O 1
ATOM 857 N N . VAL A 1 111 ? -5.360 9.141 -2.956 1.00 84.25 111 VAL A N 1
ATOM 858 C CA . VAL A 1 111 ? -6.439 8.280 -3.455 1.00 84.25 111 VAL A CA 1
ATOM 859 C C . VAL A 1 111 ? -6.917 7.329 -2.360 1.00 84.25 111 VAL A C 1
ATOM 861 O O . VAL A 1 111 ? -6.121 6.727 -1.644 1.00 84.25 111 VAL A O 1
ATOM 864 N N . GLY A 1 112 ? -8.238 7.186 -2.222 1.00 88.06 112 GLY A N 1
ATOM 865 C CA . GLY A 1 112 ? -8.835 6.175 -1.345 1.00 88.06 112 GLY A CA 1
ATOM 866 C C . GLY A 1 112 ? -8.731 4.761 -1.931 1.00 88.06 112 GLY A C 1
ATOM 867 O O . GLY A 1 112 ? -8.332 4.584 -3.082 1.00 88.06 112 GLY A O 1
ATOM 868 N N . LEU A 1 113 ? -9.168 3.749 -1.174 1.00 89.94 113 LEU A N 1
ATOM 869 C CA . LEU A 1 113 ? -9.059 2.330 -1.555 1.00 89.94 113 LEU A CA 1
ATOM 870 C C . LEU A 1 113 ? -9.668 2.019 -2.939 1.00 89.94 113 LEU A C 1
ATOM 872 O O . LEU A 1 113 ? -9.050 1.361 -3.773 1.00 89.94 113 LEU A O 1
ATOM 876 N N . PHE A 1 114 ? -10.866 2.548 -3.209 1.00 91.94 114 PHE A N 1
ATOM 877 C CA . PHE A 1 114 ? -11.534 2.406 -4.508 1.00 91.94 114 PHE A CA 1
ATOM 878 C C . PHE A 1 114 ? -10.836 3.188 -5.627 1.00 91.94 114 PHE A C 1
ATOM 880 O O . PHE A 1 114 ? -10.793 2.725 -6.765 1.00 91.94 114 PHE A O 1
ATOM 887 N N . GLY A 1 115 ? -10.264 4.352 -5.308 1.00 91.19 115 GLY A N 1
ATOM 888 C CA . GLY 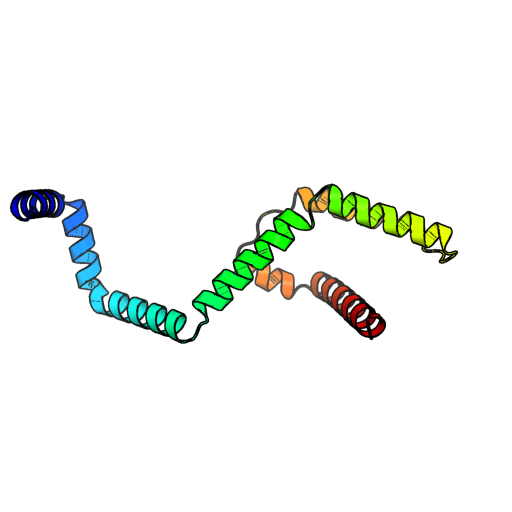A 1 115 ? -9.482 5.145 -6.256 1.00 91.19 115 GLY A CA 1
ATOM 889 C C . GLY A 1 115 ? -8.215 4.412 -6.688 1.00 91.19 115 GLY A C 1
ATOM 890 O O . GLY A 1 115 ? -7.921 4.356 -7.877 1.00 91.19 115 GLY A O 1
ATOM 891 N N . LEU A 1 116 ? -7.528 3.765 -5.744 1.00 91.12 116 LEU A N 1
ATOM 892 C CA . LEU A 1 116 ? -6.369 2.923 -6.026 1.00 91.12 116 LEU A CA 1
ATOM 893 C C . LEU A 1 116 ? -6.735 1.722 -6.906 1.00 91.12 116 LEU A C 1
ATOM 895 O O . LEU A 1 116 ? -6.055 1.460 -7.895 1.00 91.12 116 LEU A O 1
ATOM 899 N N . LEU A 1 117 ? -7.824 1.013 -6.586 1.00 93.62 117 LEU A N 1
ATOM 900 C CA . LEU A 1 117 ? -8.286 -0.113 -7.404 1.00 93.62 117 LEU A CA 1
ATOM 901 C C . LEU A 1 117 ? -8.593 0.332 -8.842 1.00 93.62 117 LEU A C 1
ATOM 903 O O . LEU A 1 117 ? -8.225 -0.356 -9.791 1.00 93.62 117 LEU A O 1
ATOM 907 N N . ASN A 1 118 ? -9.239 1.488 -9.007 1.00 92.88 118 ASN A N 1
ATOM 908 C CA . ASN A 1 118 ? -9.509 2.054 -10.325 1.00 92.88 118 ASN A CA 1
ATOM 909 C C . ASN A 1 118 ? -8.223 2.469 -11.049 1.00 92.88 118 ASN A C 1
ATOM 911 O O . ASN A 1 118 ? -8.087 2.157 -12.226 1.00 92.88 118 ASN A O 1
ATOM 915 N N . ALA A 1 119 ? -7.258 3.077 -10.355 1.00 91.62 119 ALA A N 1
ATOM 916 C CA . ALA A 1 119 ? -5.961 3.427 -10.930 1.00 91.62 119 ALA A CA 1
ATOM 917 C C . ALA A 1 119 ? -5.188 2.186 -11.406 1.00 91.62 119 ALA A C 1
ATOM 919 O O . ALA A 1 119 ? -4.616 2.194 -12.484 1.00 91.62 119 ALA A O 1
ATOM 920 N N . LEU A 1 120 ? -5.224 1.072 -10.670 1.00 92.88 120 LEU A N 1
ATOM 921 C CA . LEU A 1 120 ? -4.597 -0.187 -11.107 1.00 92.88 120 LEU A CA 1
ATOM 922 C C . LEU A 1 120 ? -5.300 -0.833 -12.313 1.00 92.88 120 LEU A C 1
ATOM 924 O O . LEU A 1 120 ? -4.709 -1.643 -13.034 1.00 92.88 120 LEU A O 1
ATOM 928 N N . ARG A 1 121 ? -6.574 -0.505 -12.535 1.00 93.38 121 ARG A N 1
ATOM 929 C CA . ARG A 1 121 ? -7.343 -0.944 -13.707 1.00 93.38 121 ARG A CA 1
ATOM 930 C C . ARG A 1 121 ? -7.168 -0.017 -14.906 1.00 93.38 121 ARG A C 1
ATOM 932 O O . ARG A 1 121 ? -7.597 -0.389 -15.997 1.00 93.38 121 ARG A O 1
ATOM 939 N N . ASP A 1 122 ? -6.551 1.142 -14.712 1.00 95.31 122 ASP A N 1
ATOM 940 C CA . ASP A 1 122 ? -6.290 2.098 -15.773 1.00 95.31 122 ASP A CA 1
ATOM 941 C C . ASP A 1 122 ? -5.258 1.539 -16.777 1.00 95.31 122 ASP A C 1
ATOM 943 O O . ASP A 1 122 ? -4.209 1.016 -16.376 1.00 95.31 122 ASP A O 1
ATOM 947 N N . PRO A 1 123 ? -5.530 1.616 -18.092 1.00 94.38 123 PRO A N 1
ATOM 948 C CA . PRO A 1 123 ? -4.656 1.042 -19.108 1.00 94.38 123 PRO A CA 1
ATOM 949 C C . PRO A 1 123 ? -3.280 1.721 -19.199 1.00 94.38 123 PRO A C 1
ATOM 951 O O . PRO A 1 123 ? -2.322 1.069 -19.621 1.00 94.38 123 PRO A O 1
ATOM 954 N N . GLU A 1 124 ? -3.140 2.998 -18.838 1.00 92.44 124 GLU A N 1
ATOM 955 C CA . GLU A 1 124 ? -1.847 3.693 -18.832 1.00 92.44 124 GLU A CA 1
ATOM 956 C C . GLU A 1 124 ? -0.991 3.231 -17.650 1.00 92.44 124 GLU A C 1
ATOM 958 O O . GLU A 1 124 ? 0.181 2.882 -17.830 1.00 92.44 124 GLU A O 1
ATOM 963 N N . VAL A 1 125 ? -1.597 3.100 -16.467 1.00 93.19 125 VAL A N 1
ATOM 9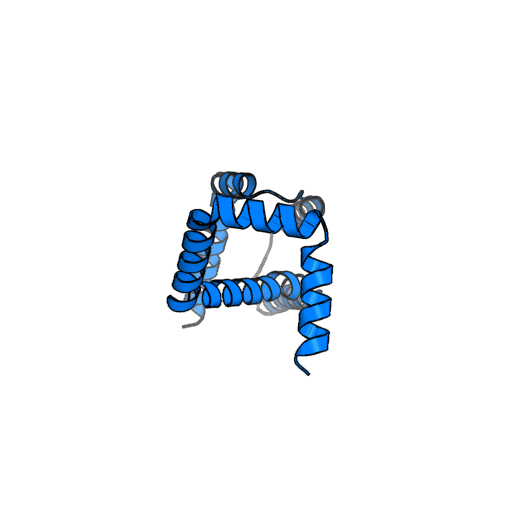64 C CA . VAL A 1 125 ? -0.931 2.559 -15.269 1.00 93.19 125 VAL A CA 1
ATOM 965 C C . VAL A 1 125 ? -0.479 1.116 -15.496 1.00 93.19 125 VAL A C 1
ATOM 967 O O . VAL A 1 125 ? 0.653 0.758 -15.165 1.00 93.19 125 VAL A O 1
ATOM 970 N N . GLN A 1 126 ? -1.311 0.286 -16.128 1.00 94.56 126 GLN A N 1
ATOM 971 C CA . GLN A 1 126 ? -0.954 -1.097 -16.461 1.00 94.56 126 GLN A CA 1
ATOM 972 C C . GLN A 1 126 ? 0.243 -1.191 -17.407 1.00 94.56 126 GLN A C 1
ATOM 974 O O . GLN A 1 126 ? 1.114 -2.042 -17.212 1.00 94.56 126 GLN A O 1
ATOM 979 N N . LYS A 1 127 ? 0.325 -0.312 -18.414 1.00 92.50 127 LYS A N 1
ATOM 980 C CA . LYS A 1 127 ? 1.487 -0.248 -19.314 1.00 92.50 127 LYS A CA 1
ATOM 981 C C . LYS A 1 127 ? 2.753 0.143 -18.555 1.00 92.50 127 LYS A C 1
ATOM 983 O O . LYS A 1 127 ? 3.784 -0.505 -18.740 1.00 92.50 127 LYS A O 1
ATOM 988 N N . GLY A 1 128 ? 2.671 1.149 -17.683 1.00 90.50 128 GLY A N 1
ATOM 989 C CA . GLY A 1 128 ? 3.790 1.578 -16.839 1.00 90.50 128 GLY A CA 1
ATOM 990 C C . GLY A 1 128 ? 4.291 0.463 -15.915 1.00 90.50 128 GLY A C 1
ATOM 991 O O . GLY A 1 128 ? 5.483 0.147 -15.907 1.00 90.50 128 GLY A O 1
ATOM 992 N N . LEU A 1 129 ? 3.379 -0.203 -15.202 1.00 92.06 129 LEU A N 1
ATOM 993 C CA . LEU A 1 129 ? 3.698 -1.351 -14.346 1.00 92.06 129 LEU A CA 1
ATOM 994 C C . LEU A 1 129 ? 4.281 -2.520 -15.148 1.00 92.06 129 LEU A C 1
ATOM 996 O O . LEU A 1 129 ? 5.264 -3.127 -14.725 1.00 92.06 129 LEU A O 1
ATOM 1000 N N . GLY A 1 130 ? 3.726 -2.813 -16.325 1.00 91.75 130 GLY A N 1
ATOM 1001 C CA . GLY A 1 130 ? 4.236 -3.850 -17.222 1.00 91.75 130 GLY A CA 1
ATOM 1002 C C . GLY A 1 130 ? 5.676 -3.586 -17.667 1.00 91.75 130 GLY A C 1
ATOM 1003 O O . GLY A 1 130 ? 6.507 -4.497 -17.638 1.00 91.75 130 GLY A O 1
ATOM 1004 N N . PHE A 1 131 ? 6.000 -2.336 -18.012 1.00 91.19 131 PHE A N 1
ATOM 1005 C CA . PHE A 1 131 ? 7.370 -1.923 -18.317 1.00 91.19 131 PHE A CA 1
ATOM 1006 C C . PHE A 1 131 ? 8.302 -2.118 -17.113 1.00 91.19 131 PHE A C 1
ATOM 1008 O O . PHE A 1 131 ? 9.357 -2.740 -17.252 1.00 91.19 131 PHE A O 1
ATOM 1015 N N . LEU A 1 132 ? 7.901 -1.659 -15.922 1.00 87.31 132 LEU A N 1
ATOM 1016 C CA . LEU A 1 132 ? 8.703 -1.792 -14.702 1.00 87.31 132 LEU A CA 1
ATOM 1017 C C . LEU A 1 132 ? 9.002 -3.261 -14.371 1.00 87.31 132 LEU A C 1
ATOM 1019 O O . LEU A 1 132 ? 10.152 -3.622 -14.120 1.00 87.31 132 LEU A O 1
ATOM 1023 N N . ILE A 1 133 ? 7.991 -4.129 -14.437 1.00 91.00 133 ILE A N 1
ATOM 1024 C CA . ILE A 1 133 ? 8.143 -5.574 -14.218 1.00 91.00 133 ILE A CA 1
ATOM 1025 C C . ILE A 1 133 ? 9.115 -6.180 -15.239 1.00 91.00 133 ILE A C 1
ATOM 1027 O O . ILE A 1 133 ? 9.957 -7.004 -14.874 1.00 91.00 133 ILE A O 1
ATOM 1031 N N . ALA A 1 134 ? 9.040 -5.772 -16.509 1.00 89.19 134 ALA A N 1
ATOM 1032 C CA . ALA A 1 134 ? 9.948 -6.254 -17.547 1.00 89.19 134 ALA A CA 1
ATOM 1033 C C . ALA A 1 134 ? 11.409 -5.854 -17.276 1.00 89.19 134 ALA A C 1
ATOM 1035 O O . ALA A 1 134 ? 12.307 -6.689 -17.426 1.00 89.19 134 ALA A O 1
ATOM 1036 N N . VAL A 1 135 ? 11.647 -4.617 -16.826 1.00 83.00 135 VAL A N 1
ATOM 1037 C CA . VAL A 1 135 ? 12.979 -4.138 -16.421 1.00 83.00 135 VAL A CA 1
ATOM 1038 C C . VAL A 1 135 ? 13.498 -4.932 -15.224 1.00 83.00 135 VAL A C 1
ATOM 1040 O O . VAL A 1 135 ? 14.598 -5.479 -15.290 1.00 83.00 135 VAL A O 1
ATOM 1043 N N . LEU A 1 136 ? 12.700 -5.068 -14.162 1.00 84.62 136 LEU A N 1
ATOM 1044 C CA . LEU A 1 136 ? 13.079 -5.823 -12.962 1.00 84.62 136 LEU A CA 1
ATOM 1045 C C . LEU A 1 136 ? 13.404 -7.285 -13.285 1.00 84.62 136 LEU A C 1
ATOM 1047 O O . LEU A 1 136 ? 14.409 -7.819 -12.814 1.00 84.62 136 LEU A O 1
ATOM 1051 N N . LYS A 1 137 ? 12.610 -7.921 -14.154 1.00 83.75 137 LYS A N 1
ATOM 1052 C CA . LYS A 1 137 ? 12.866 -9.287 -14.627 1.00 83.75 137 LYS A CA 1
ATOM 1053 C C . LYS A 1 137 ? 14.216 -9.400 -15.335 1.00 83.75 137 LYS A C 1
ATOM 1055 O O . LYS A 1 137 ? 14.920 -10.392 -15.150 1.00 83.75 137 LYS A O 1
ATOM 1060 N N . LYS A 1 138 ? 14.587 -8.400 -16.139 1.00 85.75 138 LYS A N 1
ATOM 1061 C CA . LYS A 1 138 ? 15.888 -8.363 -16.817 1.00 85.75 138 LYS A CA 1
ATOM 1062 C C . LYS A 1 138 ? 17.040 -8.111 -15.850 1.00 85.75 138 LYS A C 1
ATOM 1064 O O . LYS A 1 138 ? 18.025 -8.838 -15.922 1.00 85.75 138 LYS A O 1
ATOM 1069 N N . LEU A 1 139 ? 16.899 -7.184 -14.906 1.00 76.00 139 LEU A N 1
ATOM 1070 C CA . LEU A 1 139 ? 17.911 -6.943 -13.873 1.00 76.00 139 LEU A CA 1
ATOM 1071 C C . LEU A 1 139 ? 18.191 -8.201 -13.042 1.00 76.00 139 LEU A C 1
ATOM 1073 O O . LEU A 1 139 ? 19.344 -8.607 -12.927 1.00 76.00 139 LEU A O 1
ATOM 1077 N N . GLY A 1 140 ? 17.146 -8.881 -12.561 1.00 74.31 140 GLY A N 1
ATOM 1078 C CA . GLY A 1 140 ? 17.301 -10.144 -11.833 1.00 74.31 140 GLY A CA 1
ATOM 1079 C C . GLY A 1 140 ? 17.942 -11.254 -12.675 1.00 74.31 140 GLY A C 1
ATOM 1080 O O . GLY A 1 140 ? 18.652 -12.100 -12.142 1.00 74.31 140 GLY A O 1
ATOM 1081 N N . SER A 1 141 ? 17.748 -11.242 -14.000 1.00 80.62 141 SER A N 1
ATOM 1082 C CA . SER A 1 141 ? 18.429 -12.185 -14.897 1.00 80.62 141 SER A CA 1
ATOM 1083 C C . SER A 1 141 ? 19.914 -11.876 -15.119 1.00 80.62 141 SER A C 1
ATOM 1085 O O . SER A 1 141 ? 20.662 -12.801 -15.411 1.00 80.62 141 SER A O 1
ATOM 1087 N N . CYS A 1 142 ? 20.340 -10.619 -14.957 1.00 74.12 142 CYS A N 1
ATOM 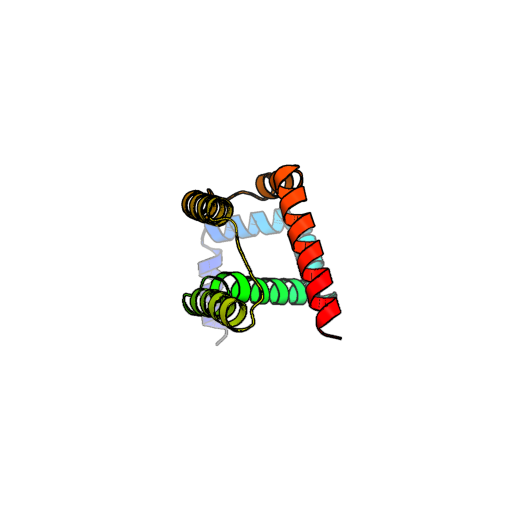1088 C CA . CYS A 1 142 ? 21.744 -10.202 -15.051 1.00 74.12 142 CYS A CA 1
ATOM 1089 C C . CYS A 1 142 ? 22.527 -10.411 -13.746 1.00 74.12 142 CYS A C 1
ATOM 1091 O O . CYS A 1 142 ? 23.747 -10.315 -13.752 1.00 74.12 142 CYS A O 1
ATOM 1093 N N . GLN A 1 143 ? 21.833 -10.646 -12.630 1.00 66.88 143 GLN A N 1
ATOM 1094 C CA . GLN A 1 143 ? 22.439 -10.879 -11.316 1.00 66.88 143 GLN A CA 1
ATOM 1095 C C . GLN A 1 143 ? 22.820 -12.358 -11.083 1.00 66.88 143 GLN A C 1
ATOM 1097 O O . GLN A 1 143 ? 23.272 -12.707 -9.994 1.00 66.88 143 GLN A O 1
ATOM 1102 N N . LYS A 1 144 ? 22.603 -13.226 -12.082 1.00 47.94 144 LYS A N 1
ATOM 1103 C CA . LYS A 1 144 ? 23.056 -14.624 -12.092 1.00 47.94 144 LYS A CA 1
ATOM 1104 C C . LYS A 1 144 ? 24.463 -14.764 -12.649 1.00 47.94 144 LYS A C 1
ATOM 1106 O O . LYS A 1 144 ? 24.763 -14.060 -13.636 1.00 47.94 144 LYS A O 1
#

InterPro domai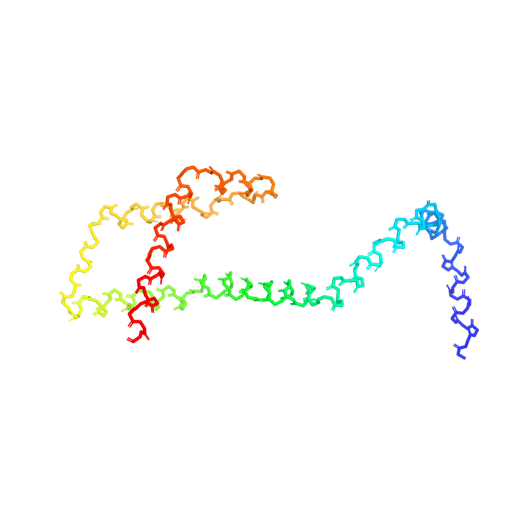ns:
  IPR012440 Helical membrane plugin domain [PF07849] (104-141)

Foldseek 3Di:
DPPVVVVVVVVQCPDPVNVVVVVVCVVCVVVVVVVVVVVVVCVVVCVVVVVVVVVVVVCCCVVPCPDPVVVVVVVVVVVVCVVVVNPPVPPVVNVVVVVVVVVVCVVDDDDDPVRVVVCCVDPVSVVVVVVVVVVVVVVVVVVD

Organism: NCBI:txid1104324